Protein AF-A0A429Y438-F1 (afdb_monomer_lite)

Radius of gyration: 24.66 Å; chains: 1; bounding box: 79×30×57 Å

Secondary structure (DSSP, 8-state):
--HHHHHHHHHHHHHT-TTS-HHHHHHHHHHHHHHHHTGGG--HHHHHHHHHHHHHHHHTHHHHHHHHTTT--TT----TTSGGG-HHHHHHTSS---------HHHHHHHHHHHHHHHHHHHHHHHHHHHHHS----------------------

Foldseek 3Di:
DPVLVVLLVLLVVLLVDLPDALVSNVVNLVSVVVCVVCVVVDDLVSLLSVLVSVVSCLVCLVSNCVRNVVPADLVDPDDCVSVSSNSVCSVVVVDDDDDDRDDDPVCVVVVVVVVVCVVVVVVVVVVVCVVVPDPPPPPPPPDDDDDDDDDDDDDD

Sequence (156 aa):
MDDLTKELRQYRMMIGNLELSPFETLQDLYIRNTLEDKISLMTHKERLRLHYYDLQVILNADKFKEQLENVYDFSTNKPLKEWWWHLDKVASGELMITLDMRVENNLIGKLFNDSLNEIYGKTLEEIQREAYEKPIKVKKKERTRGVNSFFSVFFI

Organism: NCBI:txid2321395

pLDDT: mean 79.62, std 18.4, range [37.06, 97.94]

Structure (mmCIF, N/CA/C/O backbone):
data_AF-A0A429Y438-F1
#
_entry.id   AF-A0A429Y438-F1
#
loop_
_atom_site.group_PDB
_atom_site.id
_atom_site.type_symbol
_atom_site.label_atom_id
_atom_site.label_alt_id
_atom_site.label_comp_id
_atom_site.label_asym_id
_atom_site.label_entity_id
_atom_site.label_seq_id
_atom_site.pdbx_PDB_ins_code
_atom_site.Cartn_x
_atom_site.Cartn_y
_atom_site.Cartn_z
_atom_site.occupancy
_atom_site.B_iso_or_equiv
_atom_site.auth_seq_id
_atom_site.auth_comp_id
_atom_site.auth_asym_id
_atom_site.auth_atom_id
_atom_site.pdbx_PDB_model_num
ATOM 1 N N . MET A 1 1 ? 9.043 11.553 -19.535 1.00 48.56 1 MET A N 1
ATOM 2 C CA . MET A 1 1 ? 9.598 10.349 -18.877 1.00 48.56 1 MET A CA 1
ATOM 3 C C . MET A 1 1 ? 9.733 10.518 -17.354 1.00 48.56 1 MET A C 1
ATOM 5 O O . MET A 1 1 ? 10.244 9.613 -16.719 1.00 48.56 1 MET A O 1
ATOM 9 N N . ASP A 1 2 ? 9.266 11.629 -16.762 1.00 63.03 2 ASP A N 1
ATOM 10 C CA . ASP A 1 2 ? 9.642 12.049 -15.395 1.00 63.03 2 ASP A CA 1
ATOM 11 C C . ASP A 1 2 ? 8.556 11.789 -14.321 1.00 63.03 2 ASP A C 1
ATOM 13 O O . ASP A 1 2 ? 8.858 11.598 -13.148 1.00 63.03 2 ASP A O 1
ATOM 17 N N . ASP A 1 3 ? 7.284 11.700 -14.725 1.00 71.69 3 ASP A N 1
ATOM 18 C CA . ASP A 1 3 ? 6.139 11.681 -13.799 1.00 71.69 3 ASP A CA 1
ATOM 19 C C . ASP A 1 3 ? 6.002 10.346 -13.035 1.00 71.69 3 ASP A C 1
ATOM 21 O O . ASP A 1 3 ? 6.038 10.317 -11.808 1.00 71.69 3 ASP A O 1
ATOM 25 N N . LEU A 1 4 ? 6.020 9.213 -13.752 1.00 81.81 4 LEU A N 1
ATOM 26 C CA . LEU A 1 4 ? 5.846 7.866 -13.178 1.00 81.81 4 LEU A CA 1
ATOM 27 C C . LEU A 1 4 ? 6.894 7.509 -12.111 1.00 81.81 4 LEU A C 1
ATOM 29 O O . LEU A 1 4 ? 6.600 6.870 -11.100 1.00 81.81 4 LEU A O 1
ATOM 33 N N . THR A 1 5 ? 8.137 7.946 -12.322 1.00 84.44 5 THR A N 1
ATOM 34 C CA . THR A 1 5 ? 9.220 7.742 -11.351 1.00 84.44 5 THR A CA 1
ATOM 35 C C . THR A 1 5 ? 9.000 8.581 -10.092 1.00 84.44 5 THR A C 1
ATOM 37 O O . THR A 1 5 ? 9.324 8.128 -8.992 1.00 84.44 5 THR A O 1
ATOM 40 N N . LYS A 1 6 ? 8.425 9.781 -10.229 1.00 89.81 6 LYS A N 1
ATOM 41 C CA . LYS A 1 6 ? 8.081 10.650 -9.103 1.00 89.81 6 LYS A CA 1
ATOM 42 C C . LYS A 1 6 ? 6.958 10.044 -8.263 1.00 89.81 6 LYS A C 1
ATOM 44 O O . LYS A 1 6 ? 7.102 9.999 -7.046 1.00 89.81 6 LYS A O 1
ATOM 49 N N . GLU A 1 7 ? 5.907 9.515 -8.881 1.00 93.00 7 GLU A N 1
ATOM 50 C CA . GLU A 1 7 ? 4.780 8.908 -8.155 1.00 93.00 7 GLU A CA 1
ATOM 51 C C . GLU A 1 7 ? 5.183 7.631 -7.419 1.00 93.00 7 GLU A C 1
ATOM 53 O O . GLU A 1 7 ? 4.876 7.476 -6.240 1.00 93.00 7 GLU A O 1
ATOM 58 N N . LEU A 1 8 ? 5.978 6.761 -8.053 1.00 91.88 8 LEU A N 1
ATOM 59 C CA . LEU A 1 8 ? 6.554 5.595 -7.373 1.00 91.88 8 LEU A CA 1
ATOM 60 C C . LEU A 1 8 ? 7.461 5.995 -6.204 1.00 91.88 8 LEU A C 1
ATOM 62 O O . LEU A 1 8 ? 7.517 5.298 -5.192 1.00 91.88 8 LEU A O 1
ATOM 66 N N . ARG A 1 9 ? 8.193 7.107 -6.331 1.00 90.88 9 ARG A N 1
ATOM 67 C CA . ARG A 1 9 ? 9.033 7.627 -5.247 1.00 90.88 9 ARG A CA 1
ATOM 68 C C . ARG A 1 9 ? 8.191 8.182 -4.100 1.00 90.88 9 ARG A C 1
ATOM 70 O O . ARG A 1 9 ? 8.545 7.932 -2.955 1.00 90.88 9 ARG A O 1
ATOM 77 N N . GLN A 1 10 ? 7.119 8.912 -4.390 1.00 90.56 10 GLN A N 1
ATOM 78 C CA . GLN A 1 10 ? 6.207 9.424 -3.364 1.00 90.56 10 GLN A CA 1
ATOM 79 C C . GLN A 1 10 ? 5.514 8.275 -2.633 1.00 90.56 10 GLN A C 1
ATOM 81 O O . GLN A 1 10 ? 5.571 8.213 -1.410 1.00 90.56 10 GLN A O 1
ATOM 86 N N . TYR A 1 11 ? 5.000 7.292 -3.374 1.00 93.00 11 TYR A N 1
ATOM 87 C CA . TYR A 1 11 ? 4.394 6.100 -2.787 1.00 93.00 11 TYR A CA 1
ATOM 88 C C . TYR A 1 11 ? 5.384 5.321 -1.903 1.00 93.00 11 TYR A C 1
ATOM 90 O O . TYR A 1 11 ? 5.046 4.905 -0.800 1.00 93.00 11 TYR A O 1
ATOM 98 N N . ARG A 1 12 ? 6.656 5.207 -2.313 1.00 90.88 12 ARG A N 1
ATOM 99 C CA . ARG A 1 12 ? 7.718 4.657 -1.449 1.00 90.88 12 ARG A CA 1
ATOM 100 C C . ARG A 1 12 ? 7.900 5.458 -0.157 1.00 90.88 12 ARG A C 1
ATOM 102 O O . ARG A 1 12 ? 8.136 4.861 0.888 1.00 90.88 12 ARG A O 1
ATOM 109 N N . MET A 1 13 ? 7.883 6.789 -0.237 1.00 87.81 13 MET A N 1
ATOM 110 C CA . MET A 1 13 ? 8.091 7.653 0.929 1.00 87.81 13 MET A CA 1
ATOM 111 C C . MET A 1 13 ? 6.979 7.480 1.963 1.00 87.81 13 MET A C 1
ATOM 113 O O . MET A 1 13 ? 7.304 7.376 3.141 1.00 87.81 13 MET A O 1
ATOM 117 N N . MET A 1 14 ? 5.724 7.359 1.519 1.00 85.88 14 MET A N 1
ATOM 118 C CA . MET A 1 14 ? 4.589 7.012 2.381 1.00 85.88 14 MET A CA 1
ATOM 119 C C . MET A 1 14 ? 4.865 5.727 3.167 1.00 85.88 14 MET A C 1
ATOM 121 O O . MET A 1 14 ? 4.800 5.696 4.389 1.00 85.88 14 MET A O 1
ATOM 125 N N . ILE A 1 15 ? 5.237 4.660 2.459 1.00 85.44 15 ILE A N 1
ATOM 126 C CA . ILE A 1 15 ? 5.455 3.332 3.052 1.00 85.44 15 ILE A CA 1
ATOM 127 C C . ILE A 1 15 ? 6.600 3.338 4.060 1.00 85.44 15 ILE A C 1
ATOM 129 O O . ILE A 1 15 ? 6.559 2.633 5.065 1.00 85.44 15 ILE A O 1
ATOM 133 N N . GLY A 1 16 ? 7.644 4.114 3.775 1.00 80.44 16 GLY A N 1
ATOM 134 C CA . GLY A 1 16 ? 8.803 4.229 4.647 1.00 80.44 16 GLY A CA 1
ATOM 135 C C . GLY A 1 16 ? 8.560 5.057 5.909 1.00 80.44 16 GLY A C 1
ATOM 136 O O . GLY A 1 16 ? 9.443 5.067 6.764 1.00 80.44 16 GLY A O 1
ATOM 137 N N . ASN A 1 17 ? 7.423 5.753 6.026 1.00 83.25 17 ASN A N 1
ATOM 138 C CA . ASN A 1 17 ? 7.152 6.673 7.122 1.00 83.25 17 ASN A CA 1
ATOM 139 C C . ASN A 1 17 ? 5.749 6.473 7.717 1.00 83.25 17 ASN A C 1
ATOM 141 O O . ASN A 1 17 ? 4.790 7.141 7.343 1.00 83.25 17 ASN A O 1
ATOM 145 N N . LEU A 1 18 ? 5.653 5.592 8.712 1.00 79.31 18 LEU A N 1
ATOM 146 C CA . LEU A 1 18 ? 4.416 5.377 9.472 1.00 79.31 18 LEU A CA 1
ATOM 147 C C . LEU A 1 18 ? 4.091 6.525 10.447 1.00 79.31 18 LEU A C 1
ATOM 149 O O . LEU A 1 18 ? 3.048 6.493 11.091 1.00 79.31 18 LEU A O 1
ATOM 153 N N . GLU A 1 19 ? 4.953 7.541 10.562 1.00 83.44 19 GLU A N 1
ATOM 154 C CA . GLU A 1 19 ? 4.718 8.723 11.405 1.00 83.44 19 GLU A CA 1
ATOM 155 C C . GLU A 1 19 ? 3.980 9.853 10.669 1.00 83.44 19 GLU A C 1
ATOM 157 O O . GLU A 1 19 ? 3.769 10.925 11.236 1.00 83.44 19 GLU A O 1
ATOM 162 N N . LEU A 1 20 ? 3.588 9.641 9.406 1.00 84.75 20 LEU A N 1
ATOM 163 C CA . LEU A 1 20 ? 2.758 10.598 8.674 1.00 84.75 20 LEU A CA 1
ATOM 164 C C . LEU A 1 20 ? 1.434 10.857 9.403 1.00 84.75 20 LEU A C 1
ATOM 166 O O . LEU A 1 20 ? 0.915 10.018 10.142 1.00 84.75 20 LEU A O 1
ATOM 170 N N . SER A 1 21 ? 0.838 12.027 9.195 1.00 91.81 21 SER A N 1
ATOM 171 C CA . SER A 1 21 ? -0.512 12.252 9.705 1.00 91.81 21 SER A CA 1
ATOM 172 C C . SER A 1 21 ? -1.525 11.359 8.967 1.00 91.81 21 SER A C 1
ATOM 174 O O . SER A 1 21 ? -1.317 11.018 7.800 1.00 91.81 21 SER A O 1
ATOM 176 N N . PRO A 1 22 ? -2.669 11.013 9.587 1.00 92.94 22 PRO A N 1
ATOM 177 C CA . PRO A 1 22 ? -3.733 10.267 8.911 1.00 92.94 22 PRO A CA 1
ATOM 178 C C . PRO A 1 22 ? -4.175 10.883 7.575 1.00 92.94 22 PRO A C 1
ATOM 180 O O . PRO A 1 22 ? -4.467 10.165 6.623 1.00 92.94 22 PRO A O 1
ATOM 183 N N . PHE A 1 23 ? -4.193 12.216 7.481 1.00 93.75 23 PHE A N 1
ATOM 184 C CA . PHE A 1 23 ? -4.560 12.927 6.256 1.00 93.75 23 PHE A CA 1
ATOM 185 C C . PHE A 1 23 ? -3.501 12.799 5.158 1.00 93.75 23 PHE A C 1
ATOM 187 O O . PHE A 1 23 ? -3.863 12.620 3.998 1.00 93.75 23 PHE A O 1
ATOM 194 N N . GLU A 1 24 ? -2.216 12.865 5.512 1.00 90.94 24 GLU A N 1
ATOM 195 C CA . GLU A 1 24 ? -1.116 12.647 4.563 1.00 90.94 24 GLU A CA 1
ATOM 196 C C . GLU A 1 24 ? -1.120 11.207 4.054 1.00 90.94 24 GLU A C 1
ATOM 198 O O . GLU A 1 24 ? -1.086 10.986 2.849 1.00 90.94 24 GLU A O 1
ATOM 203 N N . THR A 1 25 ? -1.287 10.229 4.944 1.00 91.50 25 THR A N 1
ATOM 204 C CA . THR A 1 25 ? -1.411 8.815 4.563 1.00 91.50 25 THR A CA 1
ATOM 205 C C . THR A 1 25 ? -2.607 8.584 3.643 1.00 91.50 25 THR A C 1
ATOM 207 O O . THR A 1 25 ? -2.492 7.894 2.631 1.00 91.50 25 THR A O 1
ATOM 210 N N . LEU A 1 26 ? -3.754 9.207 3.937 1.00 93.69 26 LEU A N 1
ATOM 211 C CA . LEU A 1 26 ? -4.929 9.134 3.072 1.00 93.69 26 LEU A CA 1
ATOM 212 C C . LEU A 1 26 ? -4.653 9.758 1.697 1.00 93.69 26 LEU A C 1
ATOM 214 O O . LEU A 1 26 ? -5.049 9.196 0.676 1.00 93.69 26 LEU A O 1
ATOM 218 N N . GLN A 1 27 ? -3.971 10.905 1.662 1.00 90.88 27 GLN A N 1
ATOM 219 C CA . GLN A 1 27 ? -3.553 11.559 0.424 1.00 90.88 27 GLN A CA 1
ATOM 220 C C . GLN A 1 27 ? -2.600 10.671 -0.387 1.00 90.88 27 GLN A C 1
ATOM 222 O O . GLN A 1 27 ? -2.747 10.568 -1.605 1.00 90.88 27 GLN A O 1
ATOM 227 N N . ASP A 1 28 ? -1.676 9.983 0.271 1.00 89.50 28 ASP A N 1
ATOM 228 C CA . ASP A 1 28 ? -0.722 9.101 -0.390 1.00 89.50 28 ASP A CA 1
ATOM 229 C C . ASP A 1 28 ? -1.377 7.810 -0.917 1.00 89.50 28 ASP A C 1
ATOM 231 O O . ASP A 1 28 ? -0.979 7.308 -1.971 1.00 89.50 28 ASP A O 1
ATOM 235 N N . LEU A 1 29 ? -2.467 7.325 -0.307 1.00 93.06 29 LEU A N 1
ATOM 236 C CA . LEU A 1 29 ? -3.289 6.262 -0.907 1.00 93.06 29 LEU A CA 1
ATOM 237 C C . LEU A 1 29 ? -3.927 6.690 -2.240 1.00 93.06 29 LEU A C 1
ATOM 239 O O . LEU A 1 29 ? -4.088 5.860 -3.137 1.00 93.06 29 LEU A O 1
ATOM 243 N N . TYR A 1 30 ? -4.220 7.979 -2.448 1.00 94.75 30 TYR A N 1
ATOM 244 C CA . TYR A 1 30 ? -4.658 8.453 -3.769 1.00 94.75 30 TYR A CA 1
ATOM 245 C C . TYR A 1 30 ? -3.554 8.351 -4.825 1.00 94.75 30 TYR A C 1
ATOM 247 O O . TYR A 1 30 ? -3.864 8.148 -6.000 1.00 94.75 30 TYR A O 1
ATOM 255 N N . ILE A 1 31 ? -2.274 8.412 -4.441 1.00 94.44 31 ILE A N 1
ATOM 256 C CA . ILE A 1 31 ? -1.163 8.171 -5.374 1.00 94.44 31 ILE A CA 1
ATOM 257 C C . ILE A 1 31 ? -1.248 6.743 -5.921 1.00 94.44 31 ILE A C 1
ATOM 259 O O . ILE A 1 31 ? -0.962 6.520 -7.100 1.00 94.44 31 ILE A O 1
ATOM 263 N N . ARG A 1 32 ? -1.721 5.776 -5.121 1.00 95.62 32 ARG A N 1
ATOM 264 C CA . ARG A 1 32 ? -1.904 4.400 -5.592 1.00 95.62 32 ARG A CA 1
ATOM 265 C C . ARG A 1 32 ? -2.964 4.276 -6.690 1.00 95.62 32 ARG A C 1
ATOM 267 O O . ARG A 1 32 ? -2.760 3.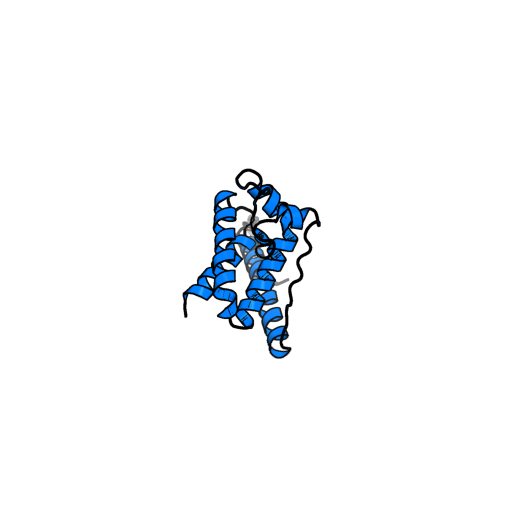466 -7.596 1.00 95.62 32 ARG A O 1
ATOM 274 N N . ASN A 1 33 ? -4.014 5.106 -6.677 1.00 95.50 33 ASN A N 1
ATOM 275 C CA . ASN A 1 33 ? -4.967 5.195 -7.794 1.00 95.50 33 ASN A CA 1
ATOM 276 C C . ASN A 1 33 ? -4.262 5.668 -9.073 1.00 95.50 33 ASN A C 1
ATOM 278 O O . ASN A 1 33 ? -4.375 5.026 -10.112 1.00 95.50 33 ASN A O 1
ATOM 282 N N . THR A 1 34 ? -3.469 6.741 -8.983 1.00 94.81 34 THR A N 1
ATOM 283 C CA . THR A 1 34 ? -2.702 7.265 -10.128 1.00 94.81 34 THR A CA 1
ATOM 284 C C . THR A 1 34 ? -1.751 6.213 -10.702 1.00 94.81 34 THR A C 1
ATOM 286 O O . THR A 1 34 ? -1.586 6.105 -11.918 1.00 94.81 34 THR A O 1
ATOM 289 N N . LEU A 1 35 ? -1.120 5.420 -9.833 1.00 95.38 35 LEU A N 1
ATOM 290 C CA . LEU A 1 35 ? -0.241 4.324 -10.238 1.00 95.38 35 LEU A CA 1
ATOM 291 C C . LEU A 1 35 ? -1.015 3.180 -10.905 1.00 95.38 35 LEU A C 1
ATOM 293 O O . LEU A 1 35 ? -0.511 2.610 -11.872 1.00 95.38 35 LEU A O 1
ATOM 297 N N . GLU A 1 36 ? -2.231 2.878 -10.443 1.00 95.38 36 GLU A N 1
ATOM 298 C CA . GLU A 1 36 ? -3.104 1.884 -11.077 1.00 95.38 36 GLU A CA 1
ATOM 299 C C . GLU A 1 36 ? -3.494 2.307 -12.495 1.00 95.38 36 GLU A C 1
ATOM 301 O O . GLU A 1 36 ? -3.340 1.531 -13.436 1.00 95.38 36 GLU A O 1
ATOM 306 N N . ASP A 1 37 ? -3.908 3.561 -12.678 1.00 94.56 37 ASP A N 1
ATOM 307 C CA . ASP A 1 37 ? -4.301 4.089 -13.990 1.00 94.56 37 ASP A CA 1
ATOM 308 C C . ASP A 1 37 ? -3.147 4.022 -15.005 1.00 94.56 37 ASP A C 1
ATOM 310 O O . ASP A 1 37 ? -3.348 3.823 -16.207 1.00 94.56 37 ASP A O 1
ATOM 314 N N . LYS A 1 38 ? -1.909 4.144 -14.515 1.00 94.94 38 LYS A N 1
ATOM 315 C CA . LYS A 1 38 ? -0.680 4.099 -15.315 1.00 94.94 38 LYS A CA 1
ATOM 316 C C . LYS A 1 38 ? -0.050 2.700 -15.386 1.00 94.94 38 LYS A C 1
ATOM 318 O O . LYS A 1 38 ? 0.983 2.550 -16.040 1.00 94.94 38 LYS A O 1
ATOM 323 N N . ILE A 1 39 ? -0.635 1.661 -14.778 1.00 92.56 39 ILE A N 1
ATOM 324 C CA . ILE A 1 39 ? 0.015 0.342 -14.623 1.00 92.56 39 ILE A CA 1
ATOM 325 C C . ILE A 1 39 ? 0.348 -0.336 -15.961 1.00 92.56 39 ILE A C 1
ATOM 327 O O . ILE A 1 39 ? 1.370 -1.015 -16.099 1.00 92.56 39 ILE A O 1
ATOM 331 N N . SER A 1 40 ? -0.485 -0.101 -16.979 1.00 93.50 40 SER A N 1
ATOM 332 C CA . SER A 1 40 ? -0.290 -0.604 -18.345 1.00 93.50 40 SER A CA 1
ATOM 333 C C . SER A 1 40 ? 0.900 0.049 -19.059 1.00 93.50 40 SER A C 1
ATOM 335 O O . SER A 1 40 ? 1.493 -0.561 -19.948 1.00 93.50 40 SER A O 1
ATOM 337 N N . LEU A 1 41 ? 1.281 1.259 -18.640 1.00 93.81 41 LEU A N 1
ATOM 338 C CA . LEU A 1 41 ? 2.404 2.029 -19.177 1.00 93.81 41 LEU A CA 1
ATOM 339 C C . LEU A 1 41 ? 3.722 1.725 -18.454 1.00 93.81 41 LEU A C 1
ATOM 341 O O . LEU A 1 41 ? 4.787 2.114 -18.931 1.00 93.81 41 LEU A O 1
ATOM 345 N N . MET A 1 42 ? 3.666 1.040 -17.308 1.00 92.06 42 MET A N 1
ATOM 346 C CA . MET A 1 42 ? 4.849 0.722 -16.516 1.00 92.06 42 MET A CA 1
ATOM 347 C C . MET A 1 42 ? 5.746 -0.290 -17.228 1.00 92.06 42 MET A C 1
ATOM 349 O O . MET A 1 42 ? 5.304 -1.306 -17.779 1.00 92.06 42 MET A O 1
ATOM 353 N N . THR A 1 43 ? 7.049 -0.066 -17.124 1.00 91.19 43 THR A N 1
ATOM 354 C CA . THR A 1 43 ? 8.044 -1.094 -17.414 1.00 91.19 43 THR A CA 1
ATOM 355 C C . THR A 1 43 ? 7.934 -2.244 -16.412 1.00 91.19 43 THR A C 1
ATOM 357 O O . THR A 1 43 ? 7.391 -2.110 -15.312 1.00 91.19 43 THR A O 1
ATOM 360 N N . HIS A 1 44 ? 8.512 -3.394 -16.757 1.00 87.44 44 HIS A N 1
ATOM 361 C CA . HIS A 1 44 ? 8.569 -4.537 -15.847 1.00 87.44 44 HIS A CA 1
ATOM 362 C C . HIS A 1 44 ? 9.220 -4.184 -14.496 1.00 87.44 44 HIS A C 1
ATOM 364 O O . HIS A 1 44 ? 8.707 -4.543 -13.438 1.00 87.44 44 HIS A O 1
ATOM 370 N N . LYS A 1 45 ? 10.306 -3.401 -14.529 1.00 85.94 45 LYS A N 1
ATOM 371 C CA . LYS A 1 45 ? 11.020 -2.938 -13.332 1.00 85.94 45 LYS A CA 1
ATOM 372 C C . LYS A 1 45 ? 10.160 -2.032 -12.446 1.00 85.94 45 LYS A C 1
ATOM 374 O O . LYS A 1 45 ? 10.256 -2.104 -11.225 1.00 85.94 45 LYS A O 1
ATOM 379 N N . GLU A 1 46 ? 9.354 -1.161 -13.042 1.00 90.88 46 GLU A N 1
ATOM 380 C CA . GLU A 1 46 ? 8.453 -0.269 -12.303 1.00 90.88 46 GLU A CA 1
ATOM 381 C C . GLU A 1 46 ? 7.306 -1.040 -11.656 1.00 90.88 46 GLU A C 1
ATOM 383 O O . GLU A 1 46 ? 7.050 -0.828 -10.473 1.00 90.88 46 GLU A O 1
ATOM 388 N N . ARG A 1 47 ? 6.704 -2.004 -12.367 1.00 91.75 47 ARG A N 1
ATOM 389 C CA . ARG A 1 47 ? 5.698 -2.900 -11.774 1.00 91.75 47 ARG A CA 1
ATOM 390 C C . ARG A 1 47 ? 6.261 -3.708 -10.611 1.00 91.75 47 ARG A C 1
ATOM 392 O O . ARG A 1 47 ? 5.621 -3.802 -9.573 1.00 91.75 47 ARG A O 1
ATOM 399 N N . LEU A 1 48 ? 7.482 -4.229 -10.744 1.00 90.06 48 LEU A N 1
ATOM 400 C CA . LEU A 1 48 ? 8.152 -4.931 -9.647 1.00 90.06 48 LEU A CA 1
ATOM 401 C C . LEU A 1 48 ? 8.343 -4.044 -8.413 1.00 90.06 48 LEU A C 1
ATOM 403 O O . LEU A 1 48 ? 8.114 -4.494 -7.295 1.00 90.06 48 LEU A O 1
ATOM 407 N N . ARG A 1 49 ? 8.722 -2.776 -8.603 1.00 90.19 49 ARG A N 1
ATOM 408 C CA . ARG A 1 49 ? 8.822 -1.812 -7.497 1.00 90.19 49 ARG A CA 1
ATOM 409 C C . ARG A 1 49 ? 7.463 -1.529 -6.869 1.00 90.19 49 ARG A C 1
ATOM 411 O O . ARG A 1 49 ? 7.372 -1.531 -5.650 1.00 90.19 49 ARG A O 1
ATOM 418 N N . LEU A 1 50 ? 6.427 -1.327 -7.684 1.00 93.50 50 LEU A N 1
ATOM 419 C CA . LEU A 1 50 ? 5.066 -1.138 -7.190 1.00 93.50 50 LEU A CA 1
ATOM 420 C C . LEU A 1 50 ? 4.603 -2.334 -6.355 1.00 93.50 50 LEU A C 1
ATOM 422 O O . LEU A 1 50 ? 4.116 -2.138 -5.254 1.00 93.50 50 LEU A O 1
ATOM 426 N N . HIS A 1 51 ? 4.816 -3.564 -6.824 1.00 92.50 51 HIS A N 1
ATOM 427 C CA . HIS A 1 51 ? 4.448 -4.763 -6.067 1.00 92.50 51 HIS A CA 1
ATOM 428 C C . HIS A 1 51 ? 5.246 -4.914 -4.774 1.00 92.50 51 HIS A C 1
ATOM 430 O O . HIS A 1 51 ? 4.684 -5.297 -3.754 1.00 92.50 51 HIS A O 1
ATOM 436 N N . TYR A 1 52 ? 6.535 -4.572 -4.787 1.00 90.25 52 TYR A N 1
ATOM 437 C CA . TYR A 1 52 ? 7.329 -4.533 -3.563 1.00 90.25 52 TYR A CA 1
ATOM 438 C C . TYR A 1 52 ? 6.751 -3.537 -2.545 1.00 90.25 52 TYR A C 1
ATOM 440 O O . TYR A 1 52 ? 6.649 -3.851 -1.364 1.00 90.25 52 TYR A O 1
ATOM 448 N N . TYR A 1 53 ? 6.335 -2.357 -2.999 1.00 92.75 53 TYR A N 1
ATOM 449 C CA . TYR A 1 53 ? 5.683 -1.345 -2.171 1.00 92.75 53 TYR A CA 1
ATOM 450 C C . TYR A 1 53 ? 4.305 -1.801 -1.667 1.00 92.75 53 TYR A C 1
ATOM 452 O O . TYR A 1 53 ? 4.040 -1.738 -0.470 1.00 92.75 53 TYR A O 1
ATOM 460 N N . ASP A 1 54 ? 3.469 -2.350 -2.546 1.00 94.75 54 ASP A N 1
ATOM 461 C CA . ASP A 1 54 ? 2.169 -2.924 -2.192 1.00 94.75 54 ASP A CA 1
ATOM 462 C C . ASP A 1 54 ? 2.320 -4.023 -1.124 1.00 94.75 54 ASP A C 1
ATOM 464 O O . ASP A 1 54 ? 1.562 -4.052 -0.157 1.00 94.75 54 ASP A O 1
ATOM 468 N N . LEU A 1 55 ? 3.352 -4.870 -1.225 1.00 93.75 55 LEU A N 1
ATOM 469 C CA . LEU A 1 55 ? 3.663 -5.878 -0.210 1.00 93.75 55 LEU A CA 1
ATOM 470 C C . LEU A 1 55 ? 3.949 -5.251 1.161 1.00 93.75 55 LEU A C 1
ATOM 472 O O . LEU A 1 55 ? 3.485 -5.769 2.170 1.00 93.75 55 LEU A O 1
ATOM 476 N N . GLN A 1 56 ? 4.685 -4.140 1.218 1.00 92.69 56 GLN A N 1
ATOM 477 C C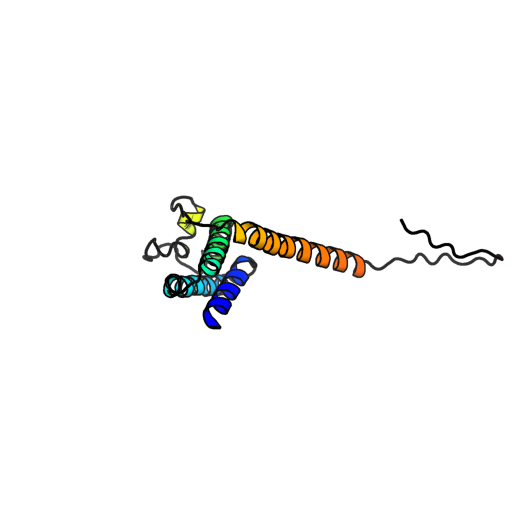A . GLN A 1 56 ? 4.955 -3.454 2.486 1.00 92.69 56 GLN A CA 1
ATOM 478 C C . GLN A 1 56 ? 3.686 -2.862 3.110 1.00 92.69 56 GLN A C 1
ATOM 480 O O . GLN A 1 56 ? 3.537 -2.919 4.331 1.00 92.69 56 GLN A O 1
ATOM 485 N N . VAL A 1 57 ? 2.768 -2.334 2.292 1.00 94.69 57 VAL A N 1
ATOM 486 C CA . VAL A 1 57 ? 1.455 -1.864 2.765 1.00 94.69 57 VAL A CA 1
ATOM 487 C C . VAL A 1 57 ? 0.650 -3.030 3.331 1.00 94.69 57 VAL A C 1
ATOM 489 O O . VAL A 1 57 ? 0.145 -2.927 4.441 1.00 94.69 57 VAL A O 1
ATOM 492 N N . ILE A 1 58 ? 0.593 -4.162 2.622 1.00 95.50 58 ILE A N 1
ATOM 493 C CA . ILE A 1 58 ? -0.114 -5.372 3.074 1.00 95.50 58 ILE A CA 1
ATOM 494 C C . ILE A 1 58 ? 0.463 -5.888 4.400 1.00 95.50 58 ILE A C 1
ATOM 496 O O . ILE A 1 58 ? -0.289 -6.200 5.318 1.00 95.50 58 ILE A O 1
ATOM 500 N N . LEU A 1 59 ? 1.793 -5.944 4.524 1.00 93.75 59 LEU A N 1
ATOM 501 C CA . LEU A 1 59 ? 2.478 -6.407 5.737 1.00 93.75 59 LEU A CA 1
ATOM 502 C C . LEU A 1 59 ? 2.282 -5.485 6.951 1.00 93.75 59 LEU A C 1
ATOM 504 O O . LEU A 1 59 ? 2.508 -5.929 8.072 1.00 93.75 59 LEU A O 1
ATOM 508 N N . ASN A 1 60 ? 1.894 -4.224 6.739 1.00 94.94 60 ASN A N 1
ATOM 509 C CA . ASN A 1 60 ? 1.625 -3.243 7.796 1.00 94.94 60 ASN A CA 1
ATOM 510 C C . ASN A 1 60 ? 0.167 -2.744 7.751 1.00 94.94 60 ASN A C 1
ATOM 512 O O . ASN A 1 60 ? -0.118 -1.624 8.182 1.00 94.94 60 ASN A O 1
ATOM 516 N N . ALA A 1 61 ? -0.750 -3.533 7.178 1.00 95.94 61 ALA A N 1
ATOM 517 C CA . ALA A 1 61 ? -2.133 -3.114 6.956 1.00 95.94 61 ALA A CA 1
ATOM 518 C C . ALA A 1 61 ? -2.856 -2.771 8.267 1.00 95.94 61 ALA A C 1
ATOM 520 O O . ALA A 1 61 ? -3.676 -1.859 8.289 1.00 95.94 61 ALA A O 1
ATOM 521 N N . ASP A 1 62 ? -2.511 -3.456 9.358 1.00 96.31 62 ASP A N 1
ATOM 522 C CA . ASP A 1 62 ? -2.973 -3.181 10.719 1.00 96.31 62 ASP A CA 1
ATOM 523 C C . ASP A 1 62 ? -2.651 -1.747 11.159 1.00 96.31 62 ASP A C 1
ATOM 525 O O . ASP A 1 62 ? -3.550 -1.008 11.564 1.00 96.31 62 ASP A O 1
ATOM 529 N N . LYS A 1 63 ? -1.396 -1.321 10.990 1.00 95.38 63 LYS A N 1
ATOM 530 C CA . LYS A 1 63 ? -0.936 0.025 11.362 1.00 95.38 63 LYS A CA 1
ATOM 531 C C . LYS A 1 63 ? -1.556 1.099 10.480 1.00 95.38 63 LYS A C 1
ATOM 533 O O . LYS A 1 63 ? -2.020 2.117 10.984 1.00 95.38 63 LYS A O 1
ATOM 538 N N . PHE A 1 64 ? -1.605 0.868 9.166 1.00 95.00 64 PHE A N 1
ATOM 539 C CA . PHE A 1 64 ? -2.247 1.812 8.250 1.00 95.00 64 PHE A CA 1
ATOM 540 C C . PHE A 1 64 ? -3.745 1.947 8.541 1.00 95.00 64 PHE A C 1
ATOM 542 O O . PHE A 1 64 ? -4.277 3.054 8.501 1.00 95.00 64 PHE A O 1
ATOM 549 N N . LYS A 1 65 ? -4.425 0.845 8.877 1.00 95.94 65 LYS A N 1
ATOM 550 C CA . LYS A 1 65 ? -5.827 0.874 9.294 1.00 95.94 65 LYS A CA 1
ATOM 551 C C . LYS A 1 65 ? -6.007 1.689 10.572 1.00 95.94 65 LYS A C 1
ATOM 553 O O . LYS A 1 65 ? -6.873 2.554 10.590 1.00 95.94 65 LYS A O 1
ATOM 558 N N . GLU A 1 66 ? -5.211 1.436 11.612 1.00 94.88 66 GLU A N 1
ATOM 559 C CA . GLU A 1 66 ? -5.274 2.174 12.888 1.00 94.88 66 GLU A CA 1
ATOM 560 C C . GLU A 1 66 ? -5.054 3.677 12.678 1.00 94.88 66 GLU A C 1
ATOM 562 O O . GLU A 1 66 ? -5.777 4.516 13.210 1.00 94.88 66 GLU A O 1
ATOM 567 N N . GLN A 1 67 ? -4.097 4.035 11.828 1.00 93.38 67 GLN A N 1
ATOM 568 C CA . GLN A 1 67 ? -3.814 5.426 11.509 1.00 93.38 67 GLN A CA 1
ATOM 569 C C . GLN A 1 67 ? -4.976 6.097 10.761 1.00 93.38 67 GLN A C 1
ATOM 571 O O . GLN A 1 67 ? -5.288 7.259 11.020 1.00 93.38 67 GLN A O 1
ATOM 576 N N . LEU A 1 68 ? -5.631 5.382 9.842 1.00 95.19 68 LEU A N 1
ATOM 577 C CA . LEU A 1 68 ? -6.668 5.934 8.968 1.00 95.19 68 LEU A CA 1
ATOM 578 C C . LEU A 1 68 ? -8.084 5.882 9.547 1.00 95.19 68 LEU A C 1
ATOM 580 O O . LEU A 1 68 ? -8.920 6.670 9.110 1.00 95.19 68 LEU A O 1
ATOM 584 N N . GLU A 1 69 ? -8.376 5.013 10.518 1.00 95.12 69 GLU A N 1
ATOM 585 C CA . GLU A 1 69 ? -9.752 4.751 10.983 1.00 95.12 69 GLU A CA 1
ATOM 586 C C . GLU A 1 69 ? -10.487 5.989 11.520 1.00 95.12 69 GLU A C 1
ATOM 588 O O . GLU A 1 69 ? -11.714 6.029 11.531 1.00 95.12 69 GLU A O 1
ATOM 593 N N . ASN A 1 70 ? -9.742 7.021 11.925 1.00 93.06 70 ASN A N 1
ATOM 594 C CA . ASN A 1 70 ? -10.301 8.275 12.429 1.00 93.06 70 ASN A CA 1
ATOM 595 C C . ASN A 1 70 ? -10.655 9.288 11.327 1.00 93.06 70 ASN A C 1
ATOM 597 O O . ASN A 1 70 ? -11.385 10.244 11.587 1.00 93.06 70 ASN A O 1
ATOM 601 N N . VAL A 1 71 ? -10.115 9.125 10.116 1.00 95.62 71 VAL A N 1
ATOM 602 C CA . VAL A 1 71 ? -10.282 10.078 8.998 1.00 95.62 71 VAL A CA 1
ATOM 603 C C . VAL A 1 71 ? -10.863 9.440 7.739 1.00 95.62 71 VAL A C 1
ATOM 605 O O . VAL A 1 71 ? -11.248 10.155 6.814 1.00 95.62 71 VAL A O 1
ATOM 608 N N . TYR A 1 72 ? -10.928 8.112 7.691 1.00 96.19 72 TYR A N 1
ATOM 609 C CA . TYR A 1 72 ? -11.415 7.349 6.557 1.00 96.19 72 TYR A CA 1
ATOM 610 C C . TYR A 1 72 ? -12.450 6.318 6.997 1.00 96.19 72 TYR A C 1
ATOM 612 O O . TYR A 1 72 ? -12.217 5.519 7.901 1.00 96.19 72 TYR A O 1
ATOM 620 N N . ASP A 1 73 ? -13.590 6.323 6.311 1.00 95.88 73 ASP A N 1
ATOM 621 C CA . ASP A 1 73 ? -14.652 5.349 6.516 1.00 95.88 73 ASP A CA 1
ATOM 622 C C . ASP A 1 73 ? -14.430 4.122 5.622 1.00 95.88 73 ASP A C 1
ATOM 624 O O . ASP A 1 73 ? -14.619 4.165 4.401 1.00 95.88 73 ASP A O 1
ATOM 628 N N . PHE A 1 74 ? -14.046 3.011 6.251 1.00 95.81 74 PHE A N 1
ATOM 629 C CA . PHE A 1 74 ? -13.819 1.730 5.585 1.00 95.81 74 PHE A CA 1
ATOM 630 C C . PHE A 1 74 ? -15.107 1.030 5.120 1.00 95.81 74 PHE A C 1
ATOM 632 O O . PHE A 1 74 ? -15.040 0.076 4.347 1.00 95.81 74 PHE A O 1
ATOM 639 N N . SER A 1 75 ? -16.297 1.544 5.460 1.00 93.50 75 SER A N 1
ATOM 640 C CA . SER A 1 75 ? -17.572 1.073 4.889 1.00 93.50 75 SER A CA 1
ATOM 641 C C . SER A 1 75 ? -17.792 1.499 3.421 1.00 93.50 75 SER A C 1
ATOM 643 O O . SER A 1 75 ? -18.902 1.458 2.885 1.00 93.50 75 SER A O 1
ATOM 645 N N . THR A 1 76 ? -16.711 1.883 2.741 1.00 88.94 76 THR A N 1
ATOM 646 C CA . THR A 1 76 ? -16.684 2.374 1.370 1.00 88.94 76 THR A CA 1
ATOM 647 C C . THR A 1 76 ? -17.225 1.372 0.341 1.00 88.94 76 THR A C 1
ATOM 649 O O . THR A 1 76 ? -17.075 0.155 0.455 1.00 88.94 76 THR A O 1
ATOM 652 N N . ASN A 1 77 ? -17.793 1.897 -0.748 1.00 90.75 77 ASN A N 1
ATOM 653 C CA . ASN A 1 77 ? -18.264 1.114 -1.895 1.00 90.75 77 ASN A CA 1
ATOM 654 C C . ASN A 1 77 ? -17.209 0.965 -3.008 1.00 90.75 77 ASN A C 1
ATOM 656 O O . ASN A 1 77 ? -17.549 0.616 -4.143 1.00 90.75 77 ASN A O 1
ATOM 660 N N . LYS A 1 78 ? -15.936 1.258 -2.712 1.00 94.75 78 LYS A N 1
ATOM 661 C CA . LYS A 1 78 ? -14.845 1.147 -3.684 1.00 94.75 78 LYS A CA 1
ATOM 662 C C . LYS A 1 78 ? -14.722 -0.290 -4.206 1.00 94.75 78 LYS A C 1
ATOM 664 O O . LYS A 1 78 ? -14.850 -1.235 -3.427 1.00 94.75 78 LYS A O 1
ATOM 669 N N . PRO A 1 79 ? -14.449 -0.490 -5.505 1.00 95.44 79 PRO A N 1
ATOM 670 C CA . PRO A 1 79 ? -14.241 -1.824 -6.060 1.00 95.44 79 PRO A CA 1
ATOM 671 C C . PRO A 1 79 ? -13.104 -2.578 -5.355 1.00 95.44 79 PRO A C 1
ATOM 673 O O . PRO A 1 79 ? -12.075 -1.986 -5.048 1.00 95.44 79 PRO A O 1
ATOM 676 N N . LEU A 1 80 ? -13.232 -3.900 -5.183 1.00 94.19 80 LEU A N 1
ATOM 677 C CA . LEU A 1 80 ? -12.187 -4.723 -4.543 1.00 94.19 80 LEU A CA 1
ATOM 678 C C . LEU A 1 80 ? -10.849 -4.731 -5.301 1.00 94.19 80 LEU A C 1
ATOM 680 O O . LEU A 1 80 ? -9.813 -4.988 -4.697 1.00 94.19 80 LEU A O 1
ATOM 684 N N . LYS A 1 81 ? -10.851 -4.429 -6.609 1.00 93.50 81 LYS A N 1
ATOM 685 C CA . LYS A 1 81 ? -9.610 -4.251 -7.388 1.00 93.50 81 LYS A CA 1
ATOM 686 C C . LYS A 1 81 ? -8.744 -3.106 -6.837 1.00 93.50 81 LYS A C 1
ATOM 688 O O . LYS A 1 81 ? -7.531 -3.139 -6.989 1.00 93.50 81 LYS A O 1
ATOM 693 N N . GLU A 1 82 ? -9.363 -2.124 -6.181 1.00 95.94 82 GLU A N 1
ATOM 694 C CA . GLU A 1 82 ? -8.697 -1.018 -5.490 1.00 95.94 82 GLU A CA 1
ATOM 695 C C . GLU A 1 82 ? -8.514 -1.387 -4.012 1.00 95.94 82 GLU A C 1
ATOM 697 O O . GLU A 1 82 ? -9.011 -0.721 -3.104 1.00 95.94 82 GLU A O 1
ATOM 702 N N . TRP A 1 83 ? -7.861 -2.523 -3.770 1.00 96.81 83 TRP A N 1
ATOM 703 C CA . TRP A 1 83 ? -7.789 -3.168 -2.456 1.00 96.81 83 TRP A CA 1
ATOM 704 C C . TRP A 1 83 ? -7.202 -2.279 -1.352 1.00 96.81 83 TRP A C 1
ATOM 706 O O . TRP A 1 83 ? -7.509 -2.485 -0.182 1.00 96.81 83 TRP A O 1
ATOM 716 N N . TRP A 1 84 ? -6.394 -1.278 -1.705 1.00 96.50 84 TRP A N 1
ATOM 717 C CA . TRP A 1 84 ? -5.811 -0.317 -0.765 1.00 96.50 84 TRP A CA 1
ATOM 718 C C . TRP A 1 84 ? -6.855 0.593 -0.096 1.00 96.50 84 TRP A C 1
ATOM 720 O O . TRP A 1 84 ? -6.545 1.246 0.892 1.00 96.50 84 TRP A O 1
ATOM 730 N N . TRP A 1 85 ? -8.101 0.613 -0.580 1.00 97.38 85 TRP A N 1
ATOM 731 C CA . TRP A 1 85 ? -9.240 1.230 0.114 1.00 97.38 85 TRP A CA 1
ATOM 732 C C . TRP A 1 85 ? -9.913 0.305 1.137 1.00 97.38 85 TRP A C 1
ATOM 734 O O . TRP A 1 85 ? -10.790 0.741 1.874 1.00 97.38 85 TRP A O 1
ATOM 744 N N . HIS A 1 86 ? -9.504 -0.963 1.195 1.00 97.44 86 HIS A N 1
ATOM 745 C CA . HIS A 1 86 ? -10.077 -2.010 2.047 1.00 97.44 86 HIS A CA 1
ATOM 746 C C . HIS A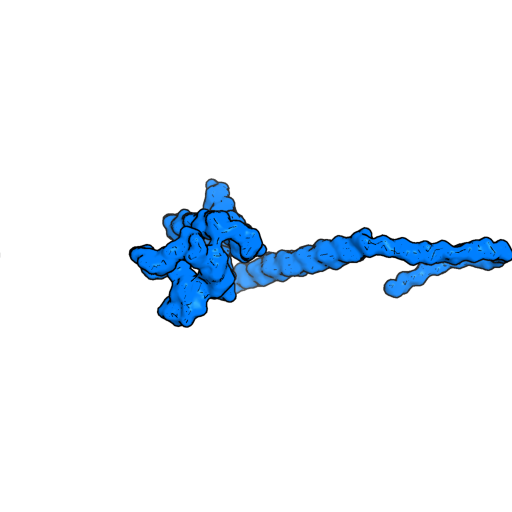 1 86 ? -9.034 -2.548 3.037 1.00 97.44 86 HIS A C 1
ATOM 748 O O . HIS A 1 86 ? -8.955 -3.755 3.275 1.00 97.44 86 HIS A O 1
ATOM 754 N N . LEU A 1 87 ? -8.177 -1.671 3.577 1.00 97.06 87 LEU A N 1
ATOM 755 C CA . LEU A 1 87 ? -7.106 -2.070 4.505 1.00 97.06 87 LEU A CA 1
ATOM 756 C C . LEU A 1 87 ? -7.641 -2.696 5.796 1.00 97.06 87 LEU A C 1
ATOM 758 O O . LEU A 1 87 ? -6.957 -3.526 6.380 1.00 97.06 87 LEU A O 1
ATOM 762 N N . ASP A 1 88 ? -8.869 -2.379 6.202 1.00 97.94 88 ASP A N 1
ATOM 763 C CA . ASP A 1 88 ? -9.594 -3.064 7.276 1.00 97.94 88 ASP A CA 1
ATOM 764 C C . ASP A 1 88 ? -9.802 -4.559 6.992 1.00 97.94 88 ASP A C 1
ATOM 766 O O . ASP A 1 88 ? -9.563 -5.404 7.860 1.00 97.94 88 ASP A O 1
ATOM 770 N N . LYS A 1 89 ? -10.175 -4.905 5.758 1.00 97.94 89 LYS A N 1
ATOM 771 C CA . LYS A 1 89 ? -10.369 -6.294 5.322 1.00 97.94 89 LYS A CA 1
ATOM 772 C C . LYS A 1 89 ? -9.046 -7.012 5.115 1.00 97.94 89 LYS A C 1
ATOM 774 O O . LYS A 1 89 ? -8.949 -8.208 5.374 1.00 97.94 89 LYS A O 1
ATOM 779 N N . VAL A 1 90 ? -8.015 -6.294 4.670 1.00 97.50 90 VAL A N 1
ATOM 780 C CA . VAL A 1 90 ? -6.658 -6.850 4.580 1.00 97.50 90 VAL A CA 1
ATOM 781 C C . VAL A 1 90 ? -6.112 -7.137 5.982 1.00 97.50 90 VAL A C 1
ATOM 783 O O . VAL A 1 90 ? -5.633 -8.239 6.230 1.00 97.50 90 VAL A O 1
ATOM 786 N N . ALA A 1 91 ? -6.246 -6.193 6.918 1.00 97.44 91 ALA A N 1
ATOM 787 C CA . ALA A 1 91 ? -5.765 -6.330 8.293 1.00 97.44 91 ALA A CA 1
ATOM 788 C C . ALA A 1 91 ? -6.489 -7.440 9.076 1.00 97.44 91 ALA A C 1
ATOM 790 O O . ALA A 1 91 ? -5.865 -8.148 9.863 1.00 97.44 91 ALA A O 1
ATOM 791 N N . SER A 1 92 ? -7.793 -7.621 8.850 1.00 97.06 92 SER A N 1
ATOM 792 C CA . SER A 1 92 ? -8.585 -8.703 9.459 1.00 97.06 92 SER A CA 1
ATOM 793 C C . SER A 1 92 ? -8.406 -10.066 8.779 1.00 97.06 92 SER A C 1
ATOM 795 O O . SER A 1 92 ? -8.821 -11.085 9.331 1.00 97.06 92 SER A O 1
ATOM 797 N N . GLY A 1 93 ? -7.789 -10.108 7.594 1.00 96.19 93 GLY A N 1
ATOM 798 C CA . GLY A 1 93 ? -7.633 -11.322 6.790 1.00 96.19 93 GLY A CA 1
ATOM 799 C C . GLY A 1 93 ? -8.876 -11.721 5.984 1.00 96.19 93 GLY A C 1
ATOM 800 O O . GLY A 1 93 ? -8.866 -12.767 5.338 1.00 96.19 93 GLY A O 1
ATOM 801 N N . GLU A 1 94 ? -9.930 -10.901 5.978 1.00 97.19 94 GLU A N 1
ATOM 802 C CA . GLU A 1 94 ? -11.126 -11.100 5.146 1.00 97.19 94 GLU A CA 1
ATOM 803 C C . GLU A 1 94 ? -10.840 -10.916 3.646 1.00 97.19 94 GLU A C 1
ATOM 805 O O . GLU A 1 94 ? -11.502 -11.526 2.804 1.00 97.19 94 GLU A O 1
ATOM 810 N N . LEU A 1 95 ? -9.842 -10.094 3.300 1.00 96.50 95 LEU A N 1
ATOM 811 C CA . LEU A 1 95 ? -9.393 -9.867 1.929 1.00 96.50 95 LEU A CA 1
ATOM 812 C C . LEU A 1 95 ? -7.944 -10.331 1.743 1.00 96.50 95 LEU A C 1
ATOM 814 O O . LEU A 1 95 ? -7.000 -9.688 2.196 1.00 96.50 95 LEU A O 1
ATOM 818 N N . MET A 1 96 ? -7.768 -11.430 1.006 1.00 94.31 96 MET A N 1
ATOM 819 C CA . MET A 1 96 ? -6.452 -11.948 0.632 1.00 94.31 96 MET A CA 1
ATOM 820 C C . MET A 1 96 ? -5.979 -11.327 -0.687 1.00 94.31 96 MET A C 1
ATOM 822 O O . MET A 1 96 ? -6.639 -11.466 -1.718 1.00 94.31 96 MET A O 1
ATOM 826 N N . ILE A 1 97 ? -4.809 -10.686 -0.670 1.00 94.12 97 ILE A N 1
ATOM 827 C CA . ILE A 1 97 ? -4.194 -10.091 -1.860 1.00 94.12 97 ILE A CA 1
ATOM 828 C C . ILE A 1 97 ? -3.090 -11.002 -2.386 1.00 94.12 97 ILE A C 1
ATOM 830 O O . ILE A 1 97 ? -2.182 -11.392 -1.656 1.00 94.12 97 ILE A O 1
ATOM 834 N N . THR A 1 98 ? -3.168 -11.332 -3.674 1.00 88.81 98 THR A N 1
ATOM 835 C CA . THR A 1 98 ? -2.132 -12.094 -4.381 1.00 88.81 98 THR A CA 1
ATOM 836 C C . THR A 1 98 ? -1.382 -11.160 -5.323 1.00 88.81 98 THR A C 1
ATOM 838 O O . THR A 1 98 ? -1.994 -10.535 -6.186 1.00 88.81 98 THR A O 1
ATOM 841 N N . LEU A 1 99 ? -0.059 -11.073 -5.173 1.00 86.06 99 LEU A N 1
ATOM 842 C CA . LEU A 1 99 ? 0.811 -10.282 -6.046 1.00 86.06 99 LEU A CA 1
ATOM 843 C C . LEU A 1 99 ? 1.562 -11.215 -7.010 1.00 86.06 99 LEU A C 1
ATOM 845 O O . LEU A 1 99 ? 2.356 -12.044 -6.567 1.00 86.06 99 LEU A O 1
ATOM 849 N N . ASP A 1 100 ? 1.336 -11.081 -8.324 1.00 79.81 100 ASP A N 1
ATOM 850 C CA . ASP A 1 100 ? 2.103 -11.813 -9.349 1.00 79.81 100 ASP A CA 1
ATOM 851 C C . ASP A 1 100 ? 3.417 -11.075 -9.649 1.00 79.81 100 ASP A C 1
ATOM 853 O O . ASP A 1 100 ? 3.496 -10.180 -10.494 1.00 79.81 100 ASP A O 1
ATOM 857 N N . MET A 1 101 ? 4.467 -11.443 -8.915 1.00 80.88 101 MET A N 1
ATOM 858 C CA . MET A 1 101 ? 5.815 -10.926 -9.127 1.00 80.88 101 MET A CA 1
ATOM 859 C C . MET A 1 101 ? 6.617 -11.889 -9.997 1.00 80.88 101 MET A C 1
ATOM 861 O O . MET A 1 101 ? 7.206 -12.857 -9.515 1.00 80.88 101 MET A O 1
ATOM 865 N N . ARG A 1 102 ? 6.707 -11.587 -11.291 1.00 79.00 102 ARG A N 1
ATOM 866 C CA . ARG A 1 102 ? 7.677 -12.247 -12.173 1.00 79.00 102 ARG A CA 1
ATOM 867 C C . ARG A 1 102 ? 9.017 -11.553 -12.034 1.00 79.00 102 ARG A C 1
ATOM 869 O O . ARG A 1 102 ? 9.087 -10.354 -12.252 1.00 79.00 102 ARG A O 1
ATOM 876 N N . VAL A 1 103 ? 10.070 -12.284 -11.694 1.00 73.50 103 VAL A N 1
ATOM 877 C CA . VAL A 1 103 ? 11.422 -11.720 -11.636 1.00 73.50 103 VAL A CA 1
ATOM 878 C C . VAL A 1 103 ? 12.294 -12.445 -12.643 1.00 73.50 103 VAL A C 1
ATOM 880 O O . VAL A 1 103 ? 12.442 -13.664 -12.590 1.00 73.50 103 VAL A O 1
ATOM 883 N N . GLU A 1 104 ? 12.871 -11.700 -13.579 1.00 72.94 104 GLU A N 1
ATOM 884 C CA . GLU A 1 104 ? 13.874 -12.250 -14.485 1.00 72.94 104 GLU A CA 1
ATOM 885 C C . GLU A 1 104 ? 15.192 -12.473 -13.721 1.00 72.94 104 GLU A C 1
ATOM 887 O O . GLU A 1 104 ? 15.631 -11.621 -12.946 1.00 72.94 104 GLU A O 1
ATOM 892 N N . ASN A 1 105 ? 15.852 -13.618 -13.931 1.00 67.69 105 ASN A N 1
ATOM 893 C CA . ASN A 1 105 ? 17.058 -14.017 -13.184 1.00 67.69 105 ASN A CA 1
ATOM 894 C C . ASN A 1 105 ? 18.200 -12.983 -13.229 1.00 67.69 105 ASN A C 1
ATOM 896 O O . ASN A 1 105 ? 18.960 -12.850 -12.272 1.00 67.69 105 ASN A O 1
ATOM 900 N N . ASN A 1 106 ? 18.317 -12.222 -14.316 1.00 69.50 106 ASN A N 1
ATOM 901 C CA . ASN A 1 106 ? 19.297 -11.141 -14.465 1.00 69.50 106 ASN A CA 1
ATOM 902 C C . ASN A 1 106 ? 19.004 -9.914 -13.568 1.00 69.50 106 ASN A C 1
ATOM 904 O O . ASN A 1 106 ? 19.909 -9.126 -13.296 1.00 69.50 106 ASN A O 1
ATOM 908 N N . LEU A 1 107 ? 17.762 -9.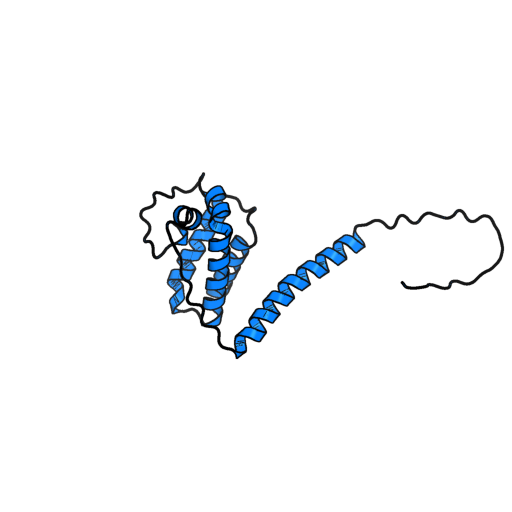743 -13.104 1.00 63.19 107 LEU A N 1
ATOM 909 C CA . LEU A 1 107 ? 17.317 -8.646 -12.244 1.00 63.19 107 LEU A CA 1
ATOM 910 C C . LEU A 1 107 ? 17.368 -9.011 -10.758 1.00 63.19 107 LEU A C 1
ATOM 912 O O . LEU A 1 107 ? 17.531 -8.103 -9.945 1.00 63.19 107 LEU A O 1
ATOM 916 N N . ILE A 1 108 ? 17.299 -10.301 -10.401 1.00 61.94 108 ILE A N 1
ATOM 917 C CA . ILE A 1 108 ? 17.367 -10.773 -9.004 1.00 61.94 108 ILE A CA 1
ATOM 918 C C . ILE A 1 108 ? 18.644 -10.268 -8.331 1.00 61.94 108 ILE A C 1
ATOM 920 O O . ILE A 1 108 ? 18.575 -9.635 -7.281 1.00 61.94 108 ILE A O 1
ATOM 924 N N . GLY A 1 109 ? 19.802 -10.467 -8.969 1.00 61.06 109 GLY A N 1
ATOM 925 C CA . GLY A 1 109 ? 21.084 -10.024 -8.416 1.00 61.06 109 GLY A CA 1
ATOM 926 C C . GLY A 1 109 ? 21.161 -8.508 -8.218 1.00 61.06 109 GLY A C 1
ATOM 927 O O . GLY A 1 109 ? 21.758 -8.041 -7.253 1.00 61.06 109 GLY A O 1
ATOM 928 N N . LYS A 1 110 ? 20.508 -7.729 -9.090 1.00 63.34 110 LYS A N 1
ATOM 929 C CA . LYS A 1 110 ? 20.487 -6.265 -8.999 1.00 63.34 110 LYS A CA 1
ATOM 930 C C . LYS A 1 110 ? 19.516 -5.765 -7.929 1.00 63.34 110 LYS A C 1
ATOM 932 O O . LYS A 1 110 ? 19.876 -4.87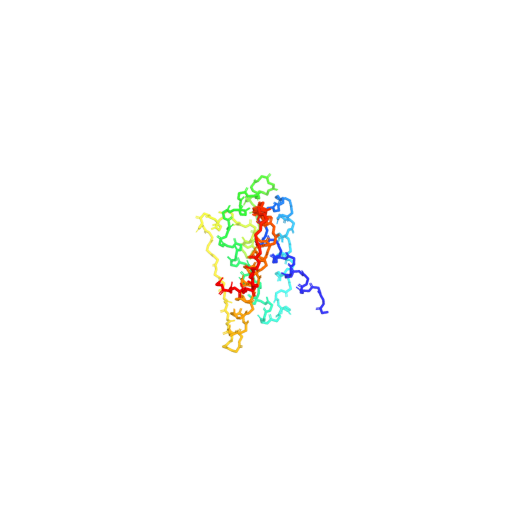6 -7.173 1.00 63.34 110 LYS A O 1
ATOM 937 N N . LEU A 1 111 ? 18.322 -6.352 -7.836 1.00 61.44 111 LEU A N 1
ATOM 938 C CA . LEU A 1 111 ? 17.318 -6.004 -6.825 1.00 61.44 111 LEU A CA 1
ATOM 939 C C . LEU A 1 111 ? 17.790 -6.356 -5.412 1.00 61.44 111 LEU A C 1
ATOM 941 O O . LEU A 1 111 ? 17.651 -5.535 -4.509 1.00 61.44 111 LEU A O 1
ATOM 945 N N . PHE A 1 112 ? 18.404 -7.529 -5.232 1.00 61.53 112 PHE A N 1
ATOM 946 C CA . PHE A 1 112 ? 19.018 -7.898 -3.957 1.00 61.53 112 PHE A CA 1
ATOM 947 C C . PHE A 1 112 ? 20.164 -6.953 -3.594 1.00 61.53 112 PHE A C 1
ATOM 949 O O . PHE A 1 112 ? 20.199 -6.477 -2.466 1.00 61.53 112 PHE A O 1
ATOM 956 N N . ASN A 1 113 ? 21.057 -6.612 -4.531 1.00 61.56 113 ASN A N 1
ATOM 957 C CA . ASN A 1 113 ? 22.129 -5.654 -4.243 1.00 61.56 113 ASN A CA 1
ATOM 958 C C . ASN A 1 113 ? 21.599 -4.257 -3.910 1.00 61.56 113 ASN A C 1
ATOM 960 O O . ASN A 1 113 ? 22.088 -3.645 -2.968 1.00 61.56 113 ASN A O 1
ATOM 964 N N . ASP A 1 114 ? 20.610 -3.751 -4.646 1.00 69.38 114 ASP A N 1
ATOM 965 C CA . ASP A 1 114 ? 20.014 -2.439 -4.376 1.00 69.38 114 ASP A CA 1
ATOM 966 C C . ASP A 1 114 ? 19.358 -2.423 -2.978 1.00 69.38 114 ASP A C 1
ATOM 968 O O . ASP A 1 114 ? 19.551 -1.474 -2.219 1.00 69.38 114 ASP A O 1
ATOM 972 N N . SER A 1 115 ? 18.669 -3.508 -2.596 1.00 66.38 115 SER A N 1
ATOM 973 C CA . SER A 1 115 ? 18.076 -3.672 -1.261 1.00 66.38 115 SER A CA 1
ATOM 974 C C . SER A 1 115 ? 19.127 -3.799 -0.153 1.00 66.38 115 SER A C 1
ATOM 976 O O . SER A 1 115 ? 18.967 -3.196 0.906 1.00 66.38 115 SER A O 1
ATOM 978 N N . LEU A 1 116 ? 20.198 -4.570 -0.366 1.00 54.44 116 LEU A N 1
ATOM 979 C CA . LEU A 1 116 ? 21.275 -4.727 0.615 1.00 54.44 116 LEU A CA 1
ATOM 980 C C . LEU A 1 116 ? 22.051 -3.421 0.785 1.00 54.44 116 LEU A C 1
ATOM 982 O O . LEU A 1 116 ? 22.317 -3.023 1.912 1.00 54.44 116 LEU A O 1
ATOM 986 N N . ASN A 1 117 ? 22.356 -2.714 -0.302 1.00 60.28 117 ASN A N 1
ATOM 987 C CA . ASN A 1 117 ? 23.021 -1.413 -0.240 1.00 60.28 117 ASN A CA 1
ATOM 988 C C . ASN A 1 117 ? 22.173 -0.377 0.504 1.00 60.28 117 ASN A C 1
ATOM 990 O O . ASN A 1 117 ? 22.720 0.450 1.229 1.00 60.28 117 ASN A O 1
ATOM 994 N N . GLU A 1 118 ? 20.847 -0.432 0.369 1.00 66.25 118 GLU A N 1
ATOM 995 C CA . GLU A 1 118 ? 19.953 0.434 1.135 1.00 66.25 118 GLU A CA 1
ATOM 996 C C . GLU A 1 118 ? 19.955 0.098 2.635 1.00 66.25 118 GLU A C 1
ATOM 998 O O . GLU A 1 118 ? 19.981 1.010 3.460 1.00 66.25 118 GLU A O 1
ATOM 1003 N N . ILE A 1 119 ? 19.955 -1.188 2.997 1.00 58.66 119 ILE A N 1
ATOM 1004 C CA . ILE A 1 119 ? 19.992 -1.628 4.400 1.00 58.66 119 ILE A CA 1
ATOM 1005 C C . ILE A 1 119 ? 21.352 -1.293 5.025 1.00 58.66 119 ILE A C 1
ATOM 1007 O O . ILE A 1 119 ? 21.413 -0.593 6.033 1.00 58.66 119 ILE A O 1
ATOM 1011 N N . TYR A 1 120 ? 22.450 -1.722 4.399 1.00 53.09 120 TYR A N 1
ATOM 1012 C CA . TYR A 1 120 ? 23.800 -1.510 4.922 1.00 53.09 120 TYR A CA 1
ATOM 1013 C C . TYR A 1 120 ? 24.231 -0.042 4.887 1.00 53.09 120 TYR A C 1
ATOM 1015 O O . TYR A 1 120 ? 24.961 0.386 5.779 1.00 53.09 120 TYR A O 1
ATOM 1023 N N . GLY A 1 121 ? 23.767 0.741 3.908 1.00 62.12 121 GLY A N 1
ATOM 1024 C CA . GLY A 1 121 ? 24.022 2.181 3.848 1.00 62.12 121 GLY A CA 1
ATOM 1025 C C . GLY A 1 121 ? 23.449 2.918 5.059 1.00 62.12 121 GLY A C 1
ATOM 1026 O O . GLY A 1 121 ? 24.169 3.674 5.707 1.00 62.12 121 GLY A O 1
ATOM 1027 N N . LYS A 1 122 ? 22.196 2.617 5.433 1.00 60.50 122 LYS A N 1
ATOM 1028 C CA . LYS A 1 122 ? 21.548 3.194 6.626 1.00 60.50 122 LYS A CA 1
ATOM 1029 C C . LYS A 1 122 ? 22.267 2.794 7.919 1.00 60.50 122 LYS A C 1
ATOM 1031 O O . LYS A 1 122 ? 22.524 3.649 8.762 1.00 60.50 122 LYS A O 1
ATOM 1036 N N . THR A 1 123 ? 22.674 1.527 8.043 1.00 66.50 123 THR A N 1
ATOM 1037 C CA . THR A 1 123 ? 23.411 1.040 9.223 1.00 66.50 123 THR A CA 1
ATOM 1038 C C . THR A 1 123 ? 24.787 1.705 9.369 1.00 66.50 123 THR A C 1
ATOM 1040 O O . THR A 1 123 ? 25.216 2.007 10.480 1.00 66.50 123 THR A O 1
ATOM 1043 N N . LEU A 1 124 ? 25.489 1.969 8.263 1.00 58.22 124 LEU A N 1
ATOM 1044 C CA . LEU A 1 124 ? 26.790 2.650 8.280 1.00 58.22 124 LEU A CA 1
ATOM 1045 C C . LEU A 1 124 ? 26.681 4.114 8.724 1.00 58.22 124 LEU A C 1
ATOM 1047 O O . LEU A 1 124 ? 27.502 4.561 9.526 1.00 58.22 124 LEU A O 1
ATOM 1051 N N . GLU A 1 125 ? 25.670 4.844 8.253 1.00 71.62 125 GLU A N 1
ATOM 1052 C CA . GLU A 1 125 ? 25.418 6.230 8.671 1.00 71.62 125 GLU A CA 1
ATOM 1053 C C . GLU A 1 125 ? 25.022 6.318 10.155 1.00 71.62 125 GLU A C 1
ATOM 1055 O O . GLU A 1 125 ? 25.474 7.210 10.875 1.00 71.62 125 GLU A O 1
ATOM 1060 N N . GLU A 1 126 ? 24.240 5.354 10.647 1.00 73.56 126 GLU A N 1
ATOM 1061 C CA . GLU A 1 126 ? 23.878 5.228 12.062 1.00 73.56 126 GLU A CA 1
ATOM 1062 C C . GLU A 1 126 ? 25.092 4.988 12.965 1.00 73.56 126 GLU A C 1
ATOM 1064 O O . GLU A 1 126 ? 25.267 5.705 13.954 1.00 73.56 126 GLU A O 1
ATOM 1069 N N . ILE A 1 127 ? 25.961 4.044 12.591 1.00 65.44 127 ILE A N 1
ATOM 1070 C CA . ILE A 1 127 ? 27.205 3.749 13.317 1.00 65.44 127 ILE A CA 1
ATOM 1071 C C . ILE A 1 127 ? 28.133 4.969 13.327 1.00 65.44 127 ILE A C 1
ATOM 1073 O O . ILE A 1 127 ? 28.723 5.295 14.358 1.00 65.44 127 ILE A O 1
ATOM 1077 N N . GLN A 1 128 ? 28.263 5.668 12.196 1.00 67.44 128 GLN A N 1
ATOM 1078 C CA . GLN A 1 128 ? 29.084 6.876 12.112 1.00 67.44 128 GLN A CA 1
ATOM 1079 C C . GLN A 1 128 ? 28.538 7.986 13.013 1.00 67.44 128 GLN A C 1
ATOM 1081 O O . GLN A 1 128 ? 29.290 8.555 13.802 1.00 67.44 128 GLN A O 1
ATOM 1086 N N . ARG A 1 129 ? 27.233 8.261 12.966 1.00 74.50 129 ARG A N 1
ATOM 1087 C CA . ARG A 1 129 ? 26.588 9.252 13.838 1.00 74.50 129 ARG A CA 1
ATOM 1088 C C . ARG A 1 129 ? 26.809 8.938 15.320 1.00 74.50 129 ARG A C 1
ATOM 1090 O O . ARG A 1 129 ? 27.224 9.818 16.070 1.00 74.50 129 ARG A O 1
ATOM 1097 N N . GLU A 1 130 ? 26.636 7.683 15.731 1.00 76.06 130 GLU A N 1
ATOM 1098 C CA . GLU A 1 130 ? 26.870 7.270 17.120 1.00 76.06 130 GLU A CA 1
ATOM 1099 C C . GLU A 1 130 ? 28.348 7.406 17.541 1.00 76.06 130 GLU A C 1
ATOM 1101 O O . GLU A 1 130 ? 28.646 7.768 18.684 1.00 76.06 130 GLU A O 1
ATOM 1106 N N . ALA A 1 131 ? 29.285 7.155 16.620 1.00 71.00 131 ALA A N 1
ATOM 1107 C CA . ALA A 1 131 ? 30.717 7.314 16.862 1.00 71.00 131 ALA A CA 1
ATOM 1108 C C . ALA A 1 131 ? 31.149 8.788 16.986 1.00 71.00 131 ALA A C 1
ATOM 1110 O O . ALA A 1 131 ? 32.059 9.086 17.762 1.00 71.00 131 ALA A O 1
ATOM 1111 N N . TYR A 1 132 ? 30.505 9.709 16.260 1.00 68.50 132 TYR A N 1
ATOM 1112 C CA . TYR A 1 132 ? 30.838 11.139 16.278 1.00 68.50 132 TYR A CA 1
ATOM 1113 C C . TYR A 1 132 ? 30.097 11.943 17.362 1.00 68.50 132 TYR A C 1
ATOM 1115 O O . TYR A 1 132 ? 30.636 12.939 17.843 1.00 68.50 132 TYR A O 1
ATOM 1123 N N . GLU A 1 133 ? 28.904 11.522 17.793 1.00 72.50 133 GLU A N 1
ATOM 1124 C CA . GLU A 1 133 ? 28.109 12.247 18.801 1.00 72.50 133 GLU A CA 1
ATOM 1125 C C . GLU A 1 133 ? 28.468 11.905 20.256 1.00 72.50 133 GLU A C 1
ATOM 1127 O O . GLU A 1 133 ? 28.111 12.653 21.169 1.00 72.50 133 GLU A O 1
ATOM 1132 N N . LYS A 1 134 ? 29.209 10.819 20.518 1.00 63.69 134 LYS A N 1
ATOM 1133 C CA . LYS A 1 134 ? 29.689 10.514 21.876 1.00 63.69 134 LYS A CA 1
ATOM 1134 C C . LYS A 1 134 ? 30.911 11.383 22.206 1.00 63.69 134 LYS A C 1
ATOM 1136 O O . LYS A 1 134 ? 31.991 11.138 21.665 1.00 63.69 134 LYS A O 1
ATOM 1141 N N . PRO A 1 135 ? 30.818 12.366 23.128 1.00 55.12 135 PRO A N 1
ATOM 1142 C CA . PRO A 1 135 ? 31.979 13.155 23.510 1.00 55.12 135 PRO A CA 1
ATOM 1143 C C . PRO A 1 135 ? 33.022 12.239 24.148 1.00 55.12 135 PRO A C 1
ATOM 1145 O O . PRO A 1 135 ? 32.778 11.613 25.186 1.00 55.12 135 PRO A O 1
ATOM 1148 N N . ILE A 1 136 ? 34.209 12.186 23.543 1.00 53.66 136 ILE A N 1
ATOM 1149 C CA . ILE A 1 136 ? 35.376 11.540 24.136 1.00 53.66 136 ILE A CA 1
ATOM 1150 C C . ILE A 1 136 ? 35.660 12.276 25.447 1.00 53.66 136 ILE A C 1
ATOM 1152 O O . ILE A 1 136 ? 36.216 13.376 25.459 1.00 53.66 136 ILE A O 1
ATOM 1156 N N . LYS A 1 137 ? 35.271 11.681 26.581 1.00 57.25 137 LYS A N 1
ATOM 1157 C CA . LYS A 1 137 ? 35.696 12.143 27.905 1.00 57.25 137 LYS A CA 1
ATOM 1158 C C . LYS A 1 137 ? 37.188 11.857 28.035 1.00 57.25 137 LYS A C 1
ATOM 1160 O O . LYS A 1 137 ? 37.594 10.848 28.609 1.00 57.25 137 LYS A O 1
ATOM 1165 N N . VAL A 1 138 ? 38.016 12.748 27.492 1.00 51.22 138 VAL A N 1
ATOM 1166 C CA . VAL A 1 138 ? 39.457 12.741 27.727 1.00 51.22 138 VAL A CA 1
ATOM 1167 C C . VAL A 1 138 ? 39.651 13.029 29.211 1.00 51.22 138 VAL A C 1
ATOM 1169 O O . VAL A 1 138 ? 39.588 14.176 29.654 1.00 51.22 138 VAL A O 1
ATOM 1172 N N . LYS A 1 139 ? 39.861 11.980 30.012 1.00 53.31 139 LYS A N 1
ATOM 1173 C CA . LYS A 1 139 ? 40.371 12.143 31.373 1.00 53.31 139 LYS A CA 1
ATOM 1174 C C . LYS A 1 139 ? 41.750 12.788 31.243 1.00 53.31 139 LYS A C 1
ATOM 1176 O O . LYS A 1 139 ? 42.721 12.110 30.912 1.00 53.31 139 LYS A O 1
ATOM 1181 N N . LYS A 1 140 ? 41.835 14.105 31.461 1.00 49.28 140 LYS A N 1
ATOM 1182 C CA . LYS A 1 140 ? 43.111 14.810 31.625 1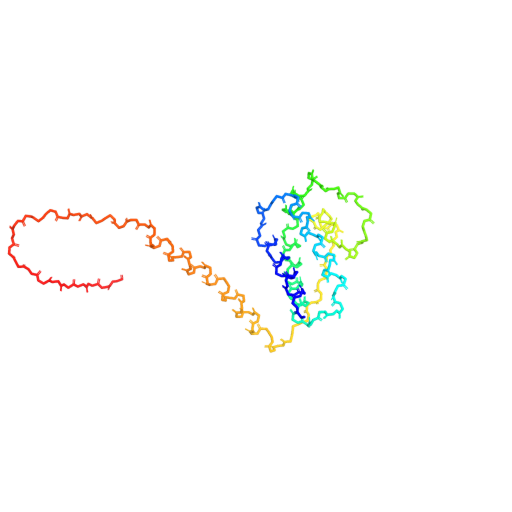.00 49.28 140 LYS A CA 1
ATOM 1183 C C . LYS A 1 140 ? 43.839 14.149 32.792 1.00 49.28 140 LYS A C 1
ATOM 1185 O O . LYS A 1 140 ? 43.496 14.367 33.948 1.00 49.28 140 LYS A O 1
ATOM 1190 N N . LYS A 1 141 ? 44.822 13.307 32.484 1.00 53.72 141 LYS A N 1
ATOM 1191 C CA . LYS A 1 141 ? 45.787 12.828 33.468 1.00 53.72 141 LYS A CA 1
ATOM 1192 C C . LYS A 1 141 ? 46.673 14.027 33.794 1.00 53.72 141 LYS A C 1
ATOM 1194 O O . LYS A 1 141 ? 47.453 14.460 32.946 1.00 53.72 141 LYS A O 1
ATOM 1199 N N . GLU A 1 142 ? 46.475 14.622 34.966 1.00 47.53 142 GLU A N 1
ATOM 1200 C CA . GLU A 1 142 ? 47.338 15.687 35.469 1.00 47.53 142 GLU A CA 1
ATOM 1201 C C . GLU A 1 142 ? 48.789 15.194 35.448 1.00 47.53 142 GLU A C 1
ATOM 1203 O O . GLU A 1 142 ? 49.146 14.194 36.071 1.00 47.53 142 GLU A O 1
ATOM 1208 N N . ARG A 1 143 ? 49.617 15.864 34.639 1.00 41.50 143 ARG A N 1
ATOM 1209 C CA . ARG A 1 143 ? 51.060 15.636 34.567 1.00 41.50 143 ARG A CA 1
ATOM 1210 C C . ARG A 1 143 ? 51.684 16.122 35.871 1.00 41.50 143 ARG A C 1
ATOM 1212 O O . ARG A 1 143 ? 51.960 17.311 36.017 1.00 41.50 143 ARG A O 1
ATOM 1219 N N . THR A 1 144 ? 51.987 15.207 36.781 1.00 44.19 144 THR A N 1
ATOM 1220 C CA . THR A 1 144 ? 53.107 15.411 37.699 1.00 44.19 144 THR A CA 1
ATOM 1221 C C . THR A 1 144 ? 54.409 15.306 36.902 1.00 44.19 144 THR A C 1
ATOM 1223 O O . THR A 1 144 ? 54.584 14.436 36.049 1.00 44.19 144 THR A O 1
ATOM 1226 N N . ARG A 1 145 ? 55.285 16.294 37.108 1.00 45.56 145 ARG A N 1
ATOM 1227 C CA . ARG A 1 145 ? 56.567 16.472 36.415 1.00 45.56 145 ARG A CA 1
ATOM 1228 C C . ARG A 1 145 ? 57.436 15.218 36.554 1.00 45.56 145 ARG A C 1
ATOM 1230 O O . ARG A 1 145 ? 57.770 14.832 37.667 1.00 45.56 145 ARG A O 1
ATOM 1237 N N . GLY A 1 146 ? 57.844 14.639 35.429 1.00 40.69 146 GLY A N 1
ATOM 1238 C CA . GLY A 1 146 ? 58.772 13.512 35.390 1.00 40.69 146 GLY A CA 1
ATOM 1239 C C . GLY A 1 146 ? 59.134 13.140 33.954 1.00 40.69 146 GLY A C 1
ATOM 1240 O O . GLY A 1 146 ? 58.300 12.665 33.198 1.00 40.69 146 GLY A O 1
ATOM 1241 N N . VAL A 1 147 ? 60.371 13.459 33.602 1.00 42.72 147 VAL A N 1
ATOM 1242 C CA . VAL A 1 147 ? 61.160 13.185 32.392 1.00 42.72 147 VAL A CA 1
ATOM 1243 C C . VAL A 1 147 ? 60.813 11.894 31.606 1.00 42.72 147 VAL A C 1
ATOM 1245 O O . VAL A 1 147 ? 60.668 10.831 32.192 1.00 42.72 147 VAL A O 1
ATOM 1248 N N . ASN A 1 148 ? 60.825 12.029 30.266 1.00 40.38 148 ASN A N 1
ATOM 1249 C CA . ASN A 1 148 ? 60.950 11.022 29.188 1.00 40.38 148 ASN A CA 1
ATOM 1250 C C . ASN A 1 148 ? 59.880 9.920 29.031 1.00 40.38 148 ASN A C 1
ATOM 1252 O O . ASN A 1 148 ? 59.743 9.057 29.885 1.00 40.38 148 ASN A O 1
ATOM 1256 N N . SER A 1 149 ? 59.238 9.860 27.849 1.00 37.06 149 SER A N 1
ATOM 1257 C CA . SER A 1 149 ? 59.225 8.670 26.963 1.00 37.06 149 SER A CA 1
ATOM 1258 C C . SER A 1 149 ? 58.164 8.766 25.844 1.00 37.06 149 SER A C 1
ATOM 1260 O O . SER A 1 149 ? 57.032 9.182 26.078 1.00 37.06 149 SER A O 1
ATOM 1262 N N . PHE A 1 150 ? 58.600 8.388 24.637 1.00 41.72 150 PHE A N 1
ATOM 1263 C CA . PHE A 1 150 ? 57.908 7.841 23.460 1.00 41.72 150 PHE A CA 1
ATOM 1264 C C . PHE A 1 150 ? 56.368 7.860 23.390 1.00 41.72 150 PHE A C 1
ATOM 1266 O O . PHE A 1 150 ? 55.674 7.196 24.156 1.00 41.72 150 PHE A O 1
ATOM 1273 N N . PHE A 1 151 ? 55.840 8.480 22.328 1.00 38.78 151 PHE A N 1
ATOM 1274 C CA . PHE A 1 151 ? 54.506 8.165 21.817 1.00 38.78 151 PHE A CA 1
ATOM 1275 C C . PHE A 1 151 ? 54.573 6.870 20.997 1.00 38.78 151 PHE A C 1
ATOM 1277 O O . PHE A 1 151 ? 55.190 6.831 19.938 1.00 38.78 151 PHE A O 1
ATOM 1284 N N . SER A 1 152 ? 53.927 5.811 21.481 1.00 41.19 152 SER A N 1
ATOM 1285 C CA . SER A 1 152 ? 53.478 4.684 20.659 1.00 41.19 152 SER A CA 1
ATOM 1286 C C . SER A 1 152 ? 51.956 4.682 20.695 1.00 41.19 152 SER A C 1
ATOM 1288 O O . SER A 1 152 ? 51.362 4.584 21.768 1.00 41.19 152 SER A O 1
ATOM 1290 N N . VAL A 1 153 ? 51.331 4.853 19.534 1.00 41.09 153 VAL A N 1
ATOM 1291 C CA . VAL A 1 153 ? 49.886 4.694 19.361 1.00 41.09 153 VAL A CA 1
ATOM 1292 C C . VAL A 1 153 ? 49.655 3.232 18.994 1.00 41.09 153 VAL A C 1
ATOM 1294 O O . VAL A 1 153 ? 50.124 2.789 17.950 1.00 41.09 153 VAL A O 1
ATOM 1297 N N . PHE A 1 154 ? 48.972 2.479 19.855 1.00 40.00 154 PHE A N 1
ATOM 1298 C CA . PHE A 1 154 ? 48.438 1.165 19.497 1.00 40.00 154 PHE A CA 1
ATOM 1299 C C . PHE A 1 154 ? 46.989 1.329 19.043 1.00 40.00 154 PHE A C 1
ATOM 1301 O O . PHE A 1 154 ? 46.181 1.921 19.758 1.00 40.00 154 PHE A O 1
ATOM 1308 N N . PHE A 1 155 ? 46.689 0.797 17.860 1.00 39.28 155 PHE A N 1
ATOM 1309 C CA . PHE A 1 155 ? 45.331 0.507 17.416 1.00 39.28 155 PHE A CA 1
ATOM 1310 C C . PHE A 1 155 ? 44.919 -0.860 17.974 1.00 39.28 155 PHE A C 1
ATOM 1312 O O . PHE A 1 155 ? 45.660 -1.831 17.811 1.00 39.28 155 PHE A O 1
ATOM 1319 N N . ILE A 1 156 ? 43.749 -0.919 18.608 1.00 48.84 156 ILE A N 1
ATOM 1320 C CA . ILE A 1 156 ? 42.903 -2.116 18.689 1.00 48.84 156 ILE A CA 1
ATOM 1321 C C . ILE A 1 156 ? 41.525 -1.677 18.215 1.00 48.84 156 ILE A C 1
ATOM 1323 O O . ILE A 1 156 ? 41.076 -0.613 18.702 1.00 48.84 156 ILE A O 1
#